Protein AF-A0A223EJ32-F1 (afdb_monomer_lite)

Structure (mmCIF, N/CA/C/O backbone):
data_AF-A0A223EJ32-F1
#
_entry.id   AF-A0A223EJ32-F1
#
loop_
_atom_site.group_PDB
_atom_site.id
_atom_site.type_symbol
_atom_site.label_atom_id
_atom_site.label_alt_id
_atom_site.label_comp_id
_atom_site.label_asym_id
_atom_site.label_entity_id
_atom_site.label_seq_id
_atom_site.pdbx_PDB_ins_code
_atom_site.Cartn_x
_atom_site.Cartn_y
_atom_site.Cartn_z
_atom_site.occupancy
_atom_site.B_iso_or_equiv
_atom_site.auth_seq_id
_atom_site.auth_comp_id
_atom_site.auth_asym_id
_atom_site.auth_atom_id
_atom_site.pdbx_PDB_model_num
ATOM 1 N N . MET A 1 1 ? -8.498 -15.136 17.832 1.00 46.19 1 MET A N 1
ATOM 2 C CA . MET A 1 1 ? -7.355 -15.152 16.893 1.00 46.19 1 MET A CA 1
ATOM 3 C C . MET A 1 1 ? -6.326 -14.162 17.398 1.00 46.19 1 MET A C 1
ATOM 5 O O . MET A 1 1 ? -6.661 -12.997 17.566 1.00 46.19 1 MET A O 1
ATOM 9 N N . GLN A 1 2 ? -5.124 -14.620 17.734 1.00 51.31 2 GLN A N 1
ATOM 10 C CA . GLN A 1 2 ? -4.080 -13.750 18.266 1.00 51.31 2 GLN A CA 1
ATOM 11 C C . GLN A 1 2 ? -3.534 -12.889 17.121 1.00 51.31 2 GLN A C 1
ATOM 13 O O . GLN A 1 2 ? -2.989 -13.417 16.153 1.00 51.31 2 GLN A O 1
ATOM 18 N N . SER A 1 3 ? -3.754 -11.576 17.196 1.00 67.56 3 SER A N 1
ATOM 19 C CA . SER A 1 3 ? -3.192 -10.621 16.239 1.00 67.56 3 SER A CA 1
ATOM 20 C C . SER A 1 3 ? -1.670 -10.630 16.392 1.00 67.56 3 SER A C 1
ATOM 22 O O . SER A 1 3 ? -1.143 -10.181 17.406 1.00 67.56 3 SER A O 1
ATOM 24 N N . SER A 1 4 ? -0.977 -11.211 15.415 1.00 85.50 4 SER A N 1
ATOM 25 C CA . SER A 1 4 ? 0.483 -11.243 15.330 1.00 85.50 4 SER A CA 1
ATOM 26 C C . SER A 1 4 ? 0.922 -10.483 14.087 1.00 85.50 4 SER A C 1
ATOM 28 O O . SER A 1 4 ? 0.224 -10.511 13.070 1.00 85.50 4 SER A O 1
ATOM 30 N N . PHE A 1 5 ? 2.093 -9.844 14.152 1.00 84.50 5 PHE A N 1
ATOM 31 C CA . PHE A 1 5 ? 2.698 -9.142 13.019 1.00 84.50 5 PHE A CA 1
ATOM 32 C C . PHE A 1 5 ? 2.702 -10.003 11.750 1.00 84.50 5 PHE A C 1
ATOM 34 O O . PHE A 1 5 ? 2.315 -9.526 10.689 1.00 84.50 5 PHE A O 1
ATOM 41 N N . LEU A 1 6 ? 3.044 -11.292 11.872 1.00 85.81 6 LEU A N 1
ATOM 42 C CA . LEU A 1 6 ? 3.091 -12.213 10.735 1.00 85.81 6 LEU A CA 1
ATOM 43 C C . LEU A 1 6 ? 1.711 -12.427 10.097 1.00 85.81 6 LEU A C 1
ATOM 45 O O . LEU A 1 6 ? 1.597 -12.450 8.877 1.00 85.81 6 LEU A O 1
ATOM 49 N N . SER A 1 7 ? 0.657 -12.536 10.912 1.00 87.12 7 SER A N 1
ATOM 50 C CA . SER A 1 7 ? -0.718 -12.668 10.415 1.00 87.12 7 SER A CA 1
ATOM 51 C C . SER A 1 7 ? -1.137 -11.414 9.643 1.00 87.12 7 SER A C 1
ATOM 53 O O . SER A 1 7 ? -1.600 -11.512 8.510 1.00 87.12 7 SER A O 1
ATOM 55 N N . GLY A 1 8 ? -0.873 -10.225 10.198 1.00 85.50 8 GLY A N 1
ATOM 56 C CA . GLY A 1 8 ? -1.116 -8.958 9.505 1.00 85.50 8 GLY A CA 1
ATOM 57 C C . GLY A 1 8 ? -0.314 -8.826 8.207 1.00 85.50 8 GLY A C 1
ATOM 58 O O . GLY A 1 8 ? -0.867 -8.435 7.184 1.00 85.50 8 GLY A O 1
ATOM 59 N N . PHE A 1 9 ? 0.963 -9.208 8.220 1.00 84.44 9 PHE A N 1
ATOM 60 C CA . PHE A 1 9 ? 1.842 -9.173 7.051 1.00 84.44 9 PHE A CA 1
ATOM 61 C C . PHE A 1 9 ? 1.343 -10.085 5.922 1.00 84.44 9 PHE A C 1
ATOM 63 O O . PHE A 1 9 ? 1.199 -9.636 4.786 1.00 84.44 9 PHE A O 1
ATOM 70 N N . VAL A 1 10 ? 0.997 -11.338 6.236 1.00 87.25 10 VAL A N 1
ATOM 71 C CA . VAL A 1 10 ? 0.449 -12.287 5.255 1.00 87.25 10 VAL A CA 1
ATOM 72 C C . VAL A 1 10 ? -0.877 -11.778 4.688 1.00 87.25 10 VAL A C 1
ATOM 74 O O . VAL A 1 10 ? -1.059 -11.806 3.473 1.00 87.25 10 VAL A O 1
ATOM 77 N N . LEU A 1 11 ? -1.768 -11.243 5.531 1.00 87.31 11 LEU A N 1
ATOM 78 C CA . LEU A 1 11 ? -3.050 -10.677 5.095 1.00 87.31 11 LEU A CA 1
ATOM 79 C C . LEU A 1 11 ? -2.885 -9.499 4.118 1.00 87.31 11 LEU A C 1
ATOM 81 O O . LEU A 1 11 ? -3.705 -9.345 3.214 1.00 87.31 11 LEU A O 1
ATOM 85 N N . GLN A 1 12 ? -1.833 -8.686 4.263 1.00 85.5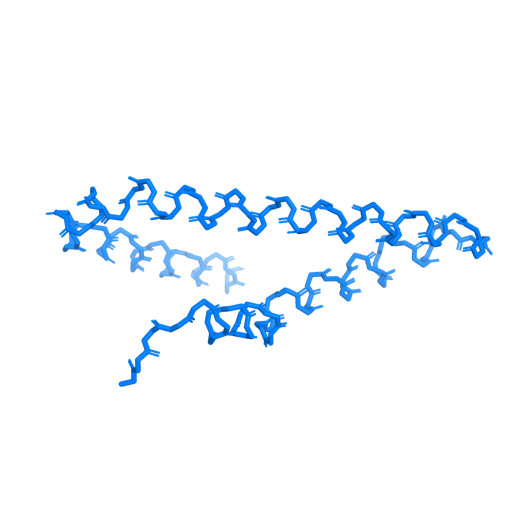6 12 GLN A N 1
ATOM 86 C CA . GLN A 1 12 ? -1.539 -7.596 3.323 1.00 85.56 12 GLN A CA 1
ATOM 87 C C . GLN A 1 12 ? -0.992 -8.104 1.982 1.00 85.56 12 GLN A C 1
ATOM 89 O O . GLN A 1 12 ? -1.339 -7.552 0.937 1.00 85.56 12 GLN A O 1
ATOM 94 N N . ILE A 1 13 ? -0.176 -9.166 1.993 1.00 80.94 13 ILE A N 1
ATOM 95 C CA . ILE A 1 13 ? 0.376 -9.775 0.770 1.00 80.94 13 ILE A CA 1
ATOM 96 C C . ILE A 1 13 ? -0.720 -10.435 -0.064 1.00 80.94 13 ILE A C 1
ATOM 98 O O . ILE A 1 13 ? -0.773 -10.235 -1.275 1.00 80.94 13 ILE A O 1
ATOM 102 N N . ILE A 1 14 ? -1.611 -11.200 0.571 1.00 86.31 14 ILE A N 1
ATOM 103 C CA . ILE A 1 14 ? -2.688 -11.913 -0.133 1.00 86.31 14 ILE A CA 1
ATOM 104 C C . ILE A 1 14 ? -3.860 -10.998 -0.517 1.00 86.31 14 ILE A C 1
ATOM 106 O O . ILE A 1 14 ? -4.832 -11.458 -1.115 1.00 86.31 14 ILE A O 1
ATOM 110 N N . ASN A 1 15 ? -3.808 -9.712 -0.157 1.00 89.94 15 ASN A N 1
ATOM 111 C CA . ASN A 1 15 ? -4.867 -8.770 -0.473 1.00 89.94 15 ASN A CA 1
ATOM 112 C C . ASN A 1 15 ? -4.989 -8.605 -1.996 1.00 89.94 15 ASN A C 1
ATOM 114 O O . ASN A 1 15 ? -4.078 -8.106 -2.660 1.00 89.94 15 ASN A O 1
ATOM 118 N N . VAL A 1 16 ? -6.153 -8.975 -2.538 1.00 90.31 16 VAL A N 1
ATOM 119 C CA . VAL A 1 16 ? -6.472 -8.875 -3.971 1.00 90.31 16 VAL A CA 1
ATOM 120 C C . VAL A 1 16 ? -6.197 -7.481 -4.535 1.00 90.31 16 VAL A C 1
ATOM 122 O O . VAL A 1 16 ? -5.719 -7.371 -5.661 1.00 90.31 16 VAL A O 1
ATOM 125 N N . LYS A 1 17 ? -6.422 -6.412 -3.762 1.00 87.06 17 LYS A N 1
ATOM 126 C CA . LYS A 1 17 ? -6.153 -5.036 -4.202 1.00 87.06 17 LYS A CA 1
ATOM 127 C C . LYS A 1 17 ? -4.680 -4.830 -4.559 1.00 87.06 17 LYS A C 1
ATOM 129 O O . LYS A 1 17 ? -4.388 -4.215 -5.581 1.00 87.06 17 LYS A O 1
ATOM 134 N N . SER A 1 18 ? -3.767 -5.352 -3.742 1.00 87.75 18 SER A N 1
ATOM 135 C CA . SER A 1 18 ? -2.324 -5.259 -3.982 1.00 87.75 18 SER A CA 1
ATOM 136 C C . SER A 1 18 ? -1.937 -6.026 -5.245 1.00 87.75 18 SER A C 1
ATOM 138 O O . SER A 1 18 ? -1.227 -5.495 -6.094 1.00 87.75 18 SER A O 1
ATOM 140 N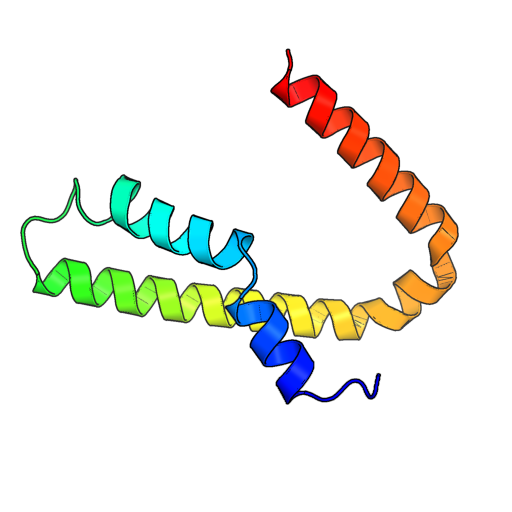 N . ILE A 1 19 ? -2.459 -7.246 -5.410 1.00 90.75 19 ILE A N 1
ATOM 141 C CA . ILE A 1 19 ? -2.196 -8.089 -6.585 1.00 90.75 19 ILE A CA 1
ATOM 142 C C . ILE A 1 19 ? -2.677 -7.396 -7.866 1.00 90.75 19 ILE A C 1
ATOM 144 O O . ILE A 1 19 ? -1.913 -7.269 -8.822 1.00 90.75 19 ILE A O 1
ATOM 148 N N . LEU A 1 20 ? -3.917 -6.896 -7.869 1.00 93.50 20 LEU A N 1
ATOM 149 C CA . LEU A 1 20 ? -4.495 -6.185 -9.010 1.00 93.50 20 LEU A CA 1
ATOM 150 C C . LEU A 1 20 ? -3.718 -4.913 -9.349 1.00 93.50 20 LEU A C 1
ATOM 152 O O . LEU A 1 20 ? -3.522 -4.627 -10.527 1.00 93.50 20 LEU A O 1
ATOM 156 N N . PHE A 1 21 ? -3.243 -4.173 -8.344 1.00 92.19 21 PHE A N 1
ATOM 157 C CA . PHE A 1 21 ? -2.405 -2.996 -8.561 1.00 92.19 21 PHE A CA 1
ATOM 158 C C . PHE A 1 21 ? -1.123 -3.351 -9.322 1.00 92.19 21 PHE A C 1
ATOM 160 O O . PHE A 1 21 ? -0.879 -2.783 -10.386 1.00 92.19 21 PHE A O 1
ATOM 167 N N . TYR A 1 22 ? -0.336 -4.318 -8.835 1.00 92.12 22 TYR A N 1
ATOM 168 C CA . TYR A 1 22 ? 0.914 -4.705 -9.502 1.00 92.12 22 TYR A CA 1
ATOM 169 C C . TYR A 1 22 ? 0.674 -5.284 -10.896 1.00 92.12 22 TYR A C 1
ATOM 171 O O . TYR A 1 22 ? 1.415 -4.956 -11.821 1.00 92.12 22 TYR A O 1
ATOM 179 N N . LEU A 1 23 ? -0.375 -6.097 -11.060 1.00 93.81 23 LEU A N 1
ATOM 180 C CA . LEU A 1 23 ? -0.752 -6.640 -12.362 1.00 93.81 23 LEU A CA 1
ATOM 181 C C . LEU A 1 23 ? -1.080 -5.515 -13.346 1.00 93.81 23 LEU A C 1
ATOM 183 O O . LEU A 1 23 ? -0.544 -5.505 -14.447 1.00 93.81 23 LEU A O 1
ATOM 187 N N . THR A 1 24 ? -1.897 -4.548 -12.926 1.00 94.88 24 THR A N 1
ATOM 188 C CA . THR A 1 24 ? -2.306 -3.414 -13.766 1.00 94.88 24 THR A CA 1
ATOM 189 C C . THR A 1 24 ? -1.116 -2.535 -14.128 1.00 94.88 24 THR A C 1
ATOM 191 O O . THR A 1 24 ? -0.956 -2.180 -15.292 1.00 94.88 24 THR A O 1
ATOM 194 N N . VAL A 1 25 ? -0.247 -2.205 -13.166 1.00 94.44 25 VAL A N 1
ATOM 195 C CA . VAL A 1 25 ? 0.973 -1.427 -13.439 1.00 94.44 25 VAL A CA 1
ATOM 196 C C . VAL A 1 25 ? 1.845 -2.150 -14.464 1.00 94.44 25 VAL A C 1
ATOM 198 O O . VAL A 1 25 ? 2.264 -1.551 -15.454 1.00 94.44 25 VAL A O 1
ATOM 201 N N . LEU A 1 26 ? 2.064 -3.452 -14.281 1.00 93.25 26 LEU A N 1
ATOM 202 C CA . LEU A 1 26 ? 2.863 -4.242 -15.206 1.00 93.25 26 LEU A CA 1
ATOM 203 C C . LEU A 1 26 ? 2.233 -4.308 -16.606 1.00 93.25 26 LEU A C 1
ATOM 205 O O . LEU A 1 26 ? 2.906 -3.996 -17.588 1.00 93.25 26 LEU A O 1
ATOM 209 N N . SER A 1 27 ? 0.961 -4.696 -16.706 1.00 93.06 27 SER A N 1
ATOM 210 C CA . SER A 1 27 ? 0.303 -4.980 -17.984 1.00 93.06 27 SER A CA 1
ATOM 211 C C . SER A 1 27 ? -0.106 -3.732 -18.757 1.00 93.06 27 SER A C 1
ATOM 213 O O . SER A 1 27 ? -0.053 -3.746 -19.981 1.00 93.06 27 SER A O 1
ATOM 215 N N . ALA A 1 28 ? -0.531 -2.669 -18.072 1.00 93.44 28 ALA A N 1
ATOM 216 C CA . ALA A 1 28 ? -1.056 -1.467 -18.715 1.00 93.44 28 ALA A CA 1
ATOM 217 C C . ALA A 1 28 ? -0.010 -0.355 -18.867 1.00 93.44 28 ALA A C 1
ATOM 219 O O . ALA A 1 28 ? -0.155 0.470 -19.763 1.00 93.44 28 ALA A O 1
ATOM 220 N N . PHE A 1 29 ? 1.035 -0.322 -18.029 1.00 90.38 29 PHE A N 1
ATOM 221 C CA . PHE A 1 29 ? 1.979 0.803 -17.999 1.00 90.38 29 PHE A CA 1
ATOM 222 C C . PHE A 1 29 ? 3.443 0.418 -18.237 1.00 90.38 29 PHE A C 1
ATOM 224 O O . PHE A 1 29 ? 4.187 1.231 -18.778 1.00 90.38 29 PHE A O 1
ATOM 231 N N . ILE A 1 30 ? 3.886 -0.786 -17.859 1.00 91.88 30 ILE A N 1
ATOM 232 C CA . ILE A 1 30 ? 5.294 -1.182 -18.035 1.00 91.88 30 ILE A CA 1
ATOM 233 C C . ILE A 1 30 ? 5.500 -1.916 -19.363 1.00 91.88 30 ILE A C 1
ATOM 235 O O . ILE A 1 30 ? 6.264 -1.435 -20.196 1.00 91.88 30 ILE A O 1
ATOM 239 N N . LEU A 1 31 ? 4.834 -3.056 -19.573 1.00 91.00 31 LEU A N 1
ATOM 240 C CA . LEU A 1 31 ? 5.049 -3.919 -20.743 1.00 91.00 31 LEU A CA 1
ATOM 241 C C . LEU A 1 31 ? 4.776 -3.240 -22.100 1.00 91.00 31 LEU A C 1
ATOM 243 O O . LEU A 1 31 ? 5.638 -3.346 -22.966 1.00 91.00 31 LEU A O 1
ATOM 247 N N . PRO A 1 32 ? 3.653 -2.524 -22.320 1.00 89.56 32 PRO A N 1
ATOM 248 C CA . PRO A 1 32 ? 3.343 -1.969 -23.643 1.00 89.56 32 PRO A CA 1
ATOM 249 C C . PRO A 1 32 ? 4.232 -0.788 -24.057 1.00 89.56 32 PRO A C 1
ATOM 251 O O . PRO A 1 32 ? 4.216 -0.396 -25.219 1.00 89.56 32 PRO A O 1
ATOM 254 N N . PHE A 1 33 ? 4.999 -0.211 -23.129 1.00 87.31 33 PHE A N 1
ATOM 255 C CA . PHE A 1 33 ? 5.823 0.976 -23.378 1.00 87.31 33 PHE A CA 1
ATOM 256 C C . PHE A 1 33 ? 7.328 0.714 -23.224 1.00 87.31 33 PHE A C 1
ATOM 258 O O . PHE A 1 33 ? 8.120 1.651 -23.317 1.00 87.31 33 PHE A O 1
ATOM 265 N N . ASN A 1 34 ? 7.746 -0.535 -22.979 1.00 84.81 34 ASN A N 1
ATOM 266 C CA . ASN A 1 34 ? 9.150 -0.890 -22.771 1.00 84.81 34 ASN A CA 1
ATOM 267 C C . ASN A 1 34 ? 9.537 -2.178 -23.505 1.00 84.81 34 ASN A C 1
ATOM 269 O O . ASN A 1 34 ? 9.220 -3.277 -23.066 1.00 84.81 34 ASN A O 1
ATOM 273 N N . GLU A 1 35 ? 10.341 -2.035 -24.557 1.00 76.56 35 GLU A N 1
ATOM 274 C CA . GLU A 1 35 ? 10.857 -3.153 -25.366 1.00 76.56 35 GLU A CA 1
ATOM 275 C C . GLU A 1 35 ? 12.065 -3.867 -24.723 1.00 76.56 35 GLU A C 1
ATOM 277 O O . GLU A 1 35 ? 12.411 -4.995 -25.069 1.00 76.56 35 GLU A O 1
ATOM 282 N N . SER A 1 36 ? 12.750 -3.220 -23.772 1.00 90.50 36 SER A N 1
ATOM 283 C CA . SER A 1 36 ? 13.975 -3.750 -23.162 1.00 90.50 36 SER A CA 1
ATOM 284 C C . SER A 1 36 ? 13.734 -4.279 -21.753 1.00 90.50 36 SER A C 1
ATOM 286 O O . SER A 1 36 ? 13.340 -3.545 -20.841 1.00 90.50 36 SER A O 1
ATOM 288 N N . LEU A 1 37 ? 14.096 -5.550 -21.550 1.00 88.94 37 LEU A N 1
ATOM 289 C CA . LEU A 1 37 ? 14.004 -6.254 -20.267 1.00 88.94 37 LEU A CA 1
ATOM 290 C C . LEU A 1 37 ? 14.713 -5.522 -19.118 1.00 88.94 37 LEU A C 1
ATOM 292 O O . LEU A 1 37 ? 14.274 -5.607 -17.972 1.00 88.94 37 LEU A O 1
ATOM 296 N N . LYS A 1 38 ? 15.787 -4.774 -19.407 1.00 91.75 38 LYS A N 1
ATOM 297 C CA . LYS A 1 38 ? 16.508 -3.999 -18.385 1.00 91.75 38 LYS A CA 1
ATOM 298 C C . LYS A 1 38 ? 15.632 -2.895 -17.795 1.00 91.75 38 LYS A C 1
ATOM 300 O O . LYS A 1 38 ? 15.583 -2.747 -16.578 1.00 91.75 38 LYS A O 1
ATOM 305 N N . PHE A 1 39 ? 14.926 -2.146 -18.641 1.00 90.69 39 PHE A N 1
ATOM 306 C CA . PHE A 1 39 ? 14.046 -1.071 -18.181 1.00 90.69 39 PHE A CA 1
ATOM 307 C C . PHE A 1 39 ? 12.813 -1.630 -17.474 1.00 90.69 39 PHE A C 1
ATOM 309 O O . PHE A 1 39 ? 12.455 -1.134 -16.409 1.00 90.69 39 PHE A O 1
ATOM 316 N N . VAL A 1 40 ? 12.244 -2.730 -17.977 1.00 92.38 40 VAL A N 1
ATOM 317 C CA . VAL A 1 40 ? 11.152 -3.449 -17.298 1.00 92.38 40 VAL A CA 1
ATOM 318 C C . VAL A 1 40 ? 11.554 -3.852 -15.873 1.00 92.38 40 VAL A C 1
ATOM 320 O O . VAL A 1 40 ? 10.807 -3.588 -14.933 1.00 92.38 40 VAL A O 1
ATOM 323 N N . ALA A 1 41 ? 12.749 -4.422 -15.683 1.00 92.56 41 ALA A N 1
ATOM 324 C CA . ALA A 1 41 ? 13.242 -4.811 -14.360 1.00 92.56 41 ALA A CA 1
ATOM 325 C C . ALA A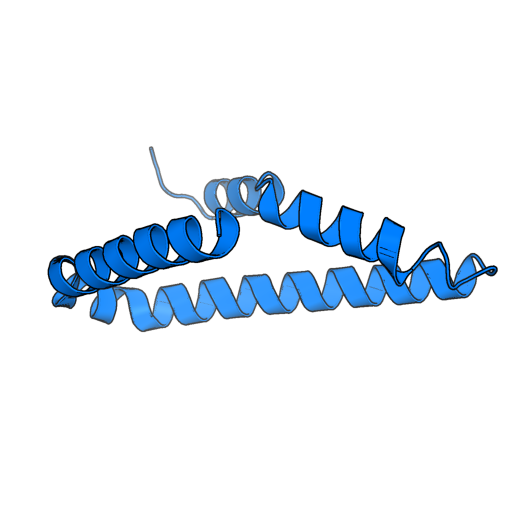 1 41 ? 13.414 -3.611 -13.409 1.00 92.56 41 ALA A C 1
ATOM 327 O O . ALA A 1 41 ? 13.054 -3.701 -12.235 1.00 92.56 41 ALA A O 1
ATOM 328 N N . ILE A 1 42 ? 13.916 -2.477 -13.911 1.00 94.50 42 ILE A N 1
ATOM 329 C CA . ILE A 1 42 ? 14.071 -1.243 -13.123 1.00 94.50 42 ILE A CA 1
ATOM 330 C C . ILE A 1 42 ? 12.706 -0.697 -12.693 1.00 94.50 42 ILE A C 1
ATOM 332 O O . ILE A 1 42 ? 12.507 -0.406 -11.513 1.00 94.50 42 ILE A O 1
ATOM 336 N N . TYR A 1 43 ? 11.748 -0.590 -13.618 1.00 92.69 43 TYR A N 1
ATOM 337 C CA . TYR A 1 43 ? 10.407 -0.099 -13.299 1.00 92.69 43 TYR A CA 1
ATOM 338 C C . TYR A 1 43 ? 9.668 -1.023 -12.331 1.00 92.69 43 TYR A C 1
ATOM 340 O O . TYR A 1 43 ? 8.992 -0.542 -11.421 1.00 92.69 43 TYR A O 1
ATOM 348 N N . LEU A 1 44 ? 9.842 -2.339 -12.462 1.00 92.75 44 LEU A N 1
ATOM 349 C CA . LEU A 1 44 ? 9.313 -3.307 -11.505 1.00 92.75 44 LEU A CA 1
ATOM 350 C C . LEU A 1 44 ? 9.908 -3.117 -10.108 1.00 92.75 44 LEU A C 1
ATOM 352 O O . LEU A 1 44 ? 9.156 -3.034 -9.138 1.00 92.75 44 LEU A O 1
ATOM 356 N N . ALA A 1 45 ? 11.232 -2.990 -9.996 1.00 94.12 45 ALA A N 1
ATOM 357 C CA . ALA A 1 45 ? 11.896 -2.761 -8.715 1.00 94.12 45 ALA A CA 1
ATOM 358 C C . ALA A 1 45 ? 11.411 -1.463 -8.044 1.00 94.12 45 ALA A C 1
ATOM 360 O O . ALA A 1 45 ? 11.083 -1.465 -6.857 1.00 94.12 45 ALA A O 1
ATOM 361 N N . LEU A 1 46 ? 11.286 -0.376 -8.815 1.00 95.38 46 LEU A N 1
ATOM 362 C CA . LEU A 1 46 ? 10.728 0.894 -8.342 1.00 95.38 46 LEU A CA 1
ATOM 363 C C . LEU A 1 46 ? 9.272 0.754 -7.886 1.00 95.38 46 LEU A C 1
ATOM 365 O O . LEU A 1 46 ? 8.911 1.254 -6.823 1.00 95.38 46 LEU A O 1
ATOM 369 N N . THR A 1 47 ? 8.442 0.050 -8.656 1.00 93.62 47 THR A N 1
ATOM 370 C CA . THR A 1 47 ? 7.025 -0.164 -8.322 1.00 93.62 47 THR A CA 1
ATOM 371 C C . THR A 1 47 ? 6.877 -0.939 -7.016 1.00 93.62 47 THR A C 1
ATOM 373 O O . THR A 1 47 ? 6.073 -0.561 -6.166 1.00 93.62 47 THR A O 1
ATOM 376 N N . ILE A 1 48 ? 7.675 -1.994 -6.821 1.00 92.44 48 ILE A N 1
ATOM 377 C CA . ILE A 1 48 ? 7.699 -2.766 -5.572 1.00 92.44 48 ILE A CA 1
ATOM 378 C C . ILE A 1 48 ? 8.116 -1.864 -4.412 1.00 92.44 48 ILE A C 1
ATOM 380 O O . ILE A 1 48 ? 7.429 -1.822 -3.394 1.00 92.44 48 ILE A O 1
ATOM 384 N N . PHE A 1 49 ? 9.197 -1.100 -4.567 1.00 94.12 49 PHE A N 1
ATOM 385 C CA . PHE A 1 49 ? 9.676 -0.198 -3.524 1.00 94.12 49 PHE A CA 1
ATOM 386 C C . PHE A 1 49 ? 8.612 0.829 -3.105 1.00 94.12 49 PHE A C 1
ATOM 388 O O . PHE A 1 49 ? 8.322 0.973 -1.916 1.00 94.12 49 PHE A O 1
ATOM 395 N N . LEU A 1 50 ? 7.966 1.485 -4.073 1.00 94.50 50 LEU A N 1
ATOM 396 C CA . LEU A 1 50 ? 6.892 2.444 -3.812 1.00 94.50 50 LEU A CA 1
ATOM 397 C C . LEU A 1 50 ? 5.671 1.786 -3.163 1.00 94.50 50 LEU A C 1
ATOM 399 O O . LEU A 1 50 ? 5.094 2.352 -2.235 1.00 94.50 50 LEU A O 1
ATOM 403 N N . GLY A 1 51 ? 5.294 0.584 -3.602 1.00 91.19 51 GLY A N 1
ATOM 404 C CA . GLY A 1 51 ? 4.199 -0.169 -2.997 1.00 91.19 51 GLY A CA 1
ATOM 405 C C . GLY A 1 51 ? 4.475 -0.521 -1.534 1.00 91.19 51 GLY A C 1
ATOM 406 O O . GLY A 1 51 ? 3.604 -0.347 -0.683 1.00 91.19 51 GLY A O 1
ATOM 407 N N . TRP A 1 52 ? 5.704 -0.925 -1.204 1.00 89.06 52 TRP A N 1
ATOM 408 C CA . TRP A 1 52 ? 6.125 -1.150 0.181 1.00 89.06 52 TRP A CA 1
ATOM 409 C C . TRP A 1 52 ? 6.104 0.136 1.012 1.00 89.06 52 TRP A C 1
ATOM 411 O O . TRP A 1 52 ? 5.567 0.126 2.119 1.00 89.06 52 TRP A O 1
ATOM 421 N N . MET A 1 53 ? 6.616 1.256 0.487 1.00 93.69 53 MET A N 1
ATOM 422 C CA . MET A 1 53 ? 6.528 2.552 1.173 1.00 93.69 53 MET A CA 1
ATOM 423 C C . MET A 1 53 ? 5.075 2.952 1.438 1.00 93.69 53 MET A C 1
ATOM 425 O O . MET A 1 53 ? 4.753 3.379 2.544 1.00 93.69 53 MET A O 1
ATOM 429 N N . ALA A 1 54 ? 4.185 2.769 0.462 1.00 91.25 54 ALA A N 1
ATOM 430 C CA . ALA A 1 54 ? 2.765 3.056 0.619 1.00 91.25 54 ALA A CA 1
ATOM 431 C C . ALA A 1 54 ? 2.119 2.179 1.704 1.00 91.25 54 ALA A C 1
ATOM 433 O O . ALA A 1 54 ? 1.362 2.694 2.524 1.00 91.25 54 ALA A O 1
ATOM 434 N N . LEU A 1 55 ? 2.448 0.882 1.763 1.00 88.62 55 LEU A N 1
ATOM 435 C CA . LEU A 1 55 ? 1.965 -0.028 2.811 1.00 88.62 55 LEU A CA 1
ATOM 436 C C . LEU A 1 55 ? 2.480 0.363 4.202 1.00 88.62 55 LEU A C 1
ATOM 438 O O . LEU A 1 55 ? 1.712 0.352 5.165 1.00 88.62 55 LEU A O 1
ATOM 442 N N . LEU A 1 56 ? 3.757 0.737 4.316 1.00 89.31 56 LEU A N 1
ATOM 443 C CA . LEU A 1 56 ? 4.350 1.191 5.576 1.00 89.31 56 LEU A CA 1
ATOM 444 C C . LEU A 1 56 ? 3.729 2.506 6.047 1.00 89.31 56 LEU A C 1
ATOM 446 O O . LEU A 1 56 ? 3.366 2.617 7.216 1.00 89.31 56 LEU A O 1
ATOM 450 N N . LEU A 1 57 ? 3.547 3.474 5.145 1.00 92.69 57 LEU A N 1
ATOM 451 C CA . LEU A 1 57 ? 2.858 4.728 5.448 1.00 92.69 57 LEU A CA 1
ATOM 452 C C . LEU A 1 57 ? 1.416 4.461 5.873 1.00 92.69 57 LEU A C 1
ATOM 454 O O . LEU A 1 57 ? 0.989 4.961 6.909 1.00 92.69 57 LEU A O 1
ATOM 458 N N . TRP A 1 58 ? 0.684 3.629 5.131 1.00 90.00 58 TRP A N 1
ATOM 459 C CA . TRP A 1 58 ? -0.685 3.251 5.471 1.00 90.00 58 TRP A CA 1
ATOM 460 C C . TRP A 1 58 ? -0.775 2.614 6.860 1.00 90.00 58 TRP A C 1
ATOM 462 O O . TRP A 1 58 ? -1.593 3.027 7.679 1.00 90.00 58 TRP A O 1
ATOM 472 N N . SER A 1 59 ? 0.089 1.641 7.159 1.00 87.75 59 SER A N 1
ATOM 473 C CA . SER A 1 59 ? 0.128 0.991 8.472 1.00 87.75 59 SER A CA 1
ATOM 474 C C . SER A 1 59 ? 0.550 1.958 9.582 1.00 87.75 59 SER A C 1
ATOM 476 O O . SER A 1 59 ? 0.004 1.900 10.683 1.00 87.75 59 SER A O 1
ATOM 478 N N . GLY A 1 60 ? 1.508 2.845 9.308 1.00 89.56 60 GLY A N 1
ATOM 479 C CA . GLY A 1 60 ? 1.990 3.856 10.245 1.00 89.56 60 GLY A CA 1
ATOM 480 C C . GLY A 1 60 ? 0.898 4.860 10.600 1.00 89.56 60 GLY A C 1
ATOM 481 O O . GLY A 1 60 ? 0.561 5.014 11.772 1.00 89.56 60 GLY A O 1
ATOM 482 N N . PHE A 1 61 ? 0.271 5.475 9.596 1.00 92.00 61 PHE A N 1
ATOM 483 C CA . PHE A 1 61 ? -0.862 6.378 9.794 1.00 92.00 61 PHE A CA 1
ATOM 484 C C . PHE A 1 61 ? -2.063 5.667 10.418 1.00 92.00 61 PHE A C 1
ATOM 486 O O . PHE A 1 61 ? -2.690 6.218 11.317 1.00 92.00 61 PHE A O 1
ATOM 493 N N . GLY A 1 62 ? -2.358 4.431 10.015 1.00 88.56 62 GLY A N 1
ATOM 494 C CA . GLY A 1 62 ? -3.416 3.627 10.625 1.00 88.56 62 GLY A CA 1
ATOM 495 C C . GLY A 1 62 ? -3.191 3.403 12.122 1.00 88.56 62 GLY A C 1
ATOM 496 O O . GLY A 1 62 ? -4.138 3.485 12.898 1.00 88.56 62 GLY A O 1
ATOM 497 N N . SER A 1 63 ? -1.940 3.190 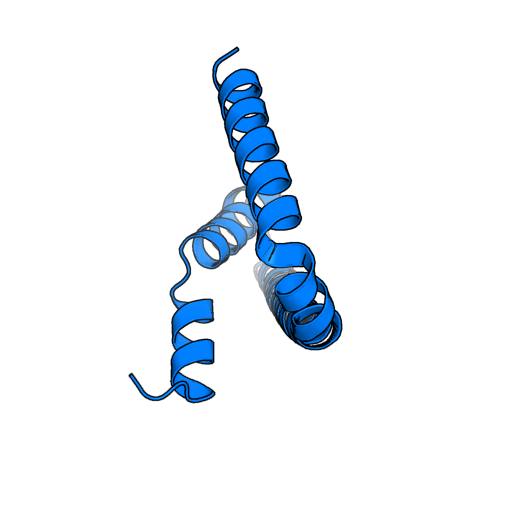12.539 1.00 88.81 63 SER A N 1
ATOM 498 C CA . SER A 1 63 ? -1.568 3.099 13.955 1.00 88.81 63 SER A CA 1
ATOM 499 C C . SER A 1 63 ? -1.705 4.445 14.672 1.00 88.81 63 SER A C 1
ATOM 501 O O . SER A 1 63 ? -2.333 4.513 15.727 1.00 88.81 63 SER A O 1
ATOM 503 N N . LEU A 1 64 ? -1.191 5.528 14.075 1.00 93.19 64 LEU A N 1
ATOM 504 C CA . LEU A 1 64 ? -1.260 6.882 14.639 1.00 93.19 64 LEU A CA 1
ATOM 505 C C . LEU A 1 64 ? -2.703 7.363 14.842 1.00 93.19 64 LEU A C 1
ATOM 507 O O . LEU A 1 64 ? -3.022 7.958 15.868 1.00 93.19 64 LEU A O 1
ATOM 511 N N . PHE A 1 65 ? -3.592 7.088 13.889 1.00 90.75 65 PHE A N 1
ATOM 512 C CA . PHE A 1 65 ? -4.996 7.497 13.953 1.00 90.75 65 PHE A CA 1
ATOM 513 C C . PHE A 1 65 ? -5.908 6.472 14.630 1.00 90.75 65 PHE A C 1
ATOM 515 O O . PHE A 1 65 ? -7.101 6.738 14.782 1.00 90.75 65 PHE A O 1
ATOM 522 N N . LYS A 1 66 ? -5.380 5.322 15.069 1.00 90.38 66 LYS A N 1
ATOM 523 C CA . LYS A 1 66 ? -6.171 4.231 15.655 1.00 90.38 66 LYS A CA 1
ATOM 524 C C . LYS A 1 66 ? -7.062 4.720 16.796 1.00 90.38 66 LYS A C 1
ATOM 526 O O . LYS A 1 66 ? -8.262 4.456 16.794 1.00 90.38 66 LYS A O 1
ATOM 531 N N . ASP A 1 67 ? -6.491 5.464 17.739 1.00 89.94 67 ASP A N 1
ATOM 532 C CA . ASP A 1 67 ? -7.214 5.918 18.931 1.00 89.94 67 ASP A CA 1
ATOM 533 C C . ASP A 1 67 ? -8.223 7.026 18.592 1.00 89.94 67 ASP A C 1
ATOM 535 O O . ASP A 1 67 ? -9.325 7.071 19.143 1.00 89.94 67 ASP A O 1
ATOM 539 N N . PHE A 1 68 ? -7.890 7.881 17.619 1.00 89.94 68 PHE A N 1
ATOM 540 C CA . PHE A 1 68 ? -8.806 8.898 17.105 1.00 89.94 68 PHE A CA 1
ATOM 541 C C . PHE A 1 68 ? -10.034 8.270 16.432 1.00 89.94 68 PHE A C 1
ATOM 543 O O . PHE A 1 68 ? -11.167 8.684 16.707 1.00 89.94 68 PHE A O 1
ATOM 550 N N . PHE A 1 69 ? -9.823 7.252 15.591 1.00 87.94 69 PHE A N 1
ATOM 551 C CA . PHE A 1 69 ? -10.901 6.516 14.937 1.00 87.94 69 PHE A CA 1
ATOM 552 C C . PHE A 1 69 ? -11.718 5.702 15.933 1.00 87.94 69 PHE A C 1
ATOM 554 O O . PHE A 1 69 ? -12.940 5.727 15.851 1.00 87.94 69 PHE A O 1
ATOM 561 N N . ALA A 1 70 ? -11.083 5.064 16.918 1.00 90.38 70 ALA A N 1
ATOM 562 C CA . ALA A 1 70 ? -11.792 4.342 17.972 1.00 90.38 70 ALA A CA 1
ATOM 563 C C . ALA A 1 70 ? -12.709 5.271 18.788 1.00 90.38 70 ALA A C 1
ATOM 565 O O . ALA A 1 70 ? -13.837 4.903 19.113 1.00 90.38 70 ALA A O 1
ATOM 566 N N . LYS A 1 71 ? -12.270 6.506 19.065 1.00 93.38 71 LYS A N 1
ATOM 567 C CA . LYS A 1 71 ? -13.073 7.505 19.784 1.00 93.38 71 LYS A CA 1
ATOM 568 C C . LYS A 1 71 ? -14.299 7.988 18.993 1.00 93.38 71 LYS A C 1
ATOM 570 O O . LYS A 1 71 ? -15.334 8.255 19.596 1.00 93.38 71 LYS A O 1
ATOM 575 N N . HIS A 1 72 ? -14.208 8.086 17.664 1.00 92.56 72 HIS A N 1
ATOM 576 C CA . HIS A 1 72 ? -15.282 8.590 16.787 1.00 92.56 72 HIS A CA 1
ATOM 577 C C . HIS A 1 72 ? -15.854 7.517 15.849 1.00 92.56 72 HIS A C 1
ATOM 579 O O . HIS A 1 72 ? -16.374 7.816 14.772 1.00 92.56 72 HIS A O 1
ATOM 585 N N . ASP A 1 73 ? -15.783 6.262 16.274 1.00 91.81 73 ASP A N 1
ATOM 586 C CA . ASP A 1 73 ? -16.041 5.069 15.470 1.00 91.81 73 ASP A CA 1
ATOM 587 C C . ASP A 1 73 ? -17.433 5.062 14.803 1.00 91.81 73 ASP A C 1
ATOM 589 O O . ASP A 1 73 ? -17.567 4.737 13.622 1.00 91.81 73 ASP A O 1
ATOM 593 N N . LYS A 1 74 ? -18.483 5.529 15.499 1.00 91.81 74 LYS A N 1
ATOM 594 C CA . LYS A 1 74 ? -19.826 5.681 14.900 1.00 91.81 74 LYS A CA 1
ATOM 595 C C . LYS A 1 74 ? -19.846 6.670 13.731 1.00 91.81 74 LYS A C 1
ATOM 597 O O . LYS A 1 74 ? -20.365 6.330 12.669 1.00 91.81 74 LYS A O 1
ATOM 602 N N . SER A 1 75 ? -19.292 7.866 13.919 1.00 92.50 75 SER A N 1
ATOM 603 C CA . SER A 1 75 ? -19.268 8.904 12.883 1.00 92.50 75 SER A CA 1
ATOM 604 C C . SER A 1 75 ? -18.410 8.475 11.696 1.00 92.50 75 SER A C 1
ATOM 606 O O . SER A 1 75 ? -18.825 8.625 10.550 1.00 92.50 75 SER A O 1
ATOM 608 N N . PHE A 1 76 ? -17.252 7.868 11.965 1.00 90.81 76 PHE A N 1
ATOM 609 C CA . PHE A 1 76 ? -16.355 7.359 10.932 1.00 90.81 76 PHE A CA 1
ATOM 610 C C . PHE A 1 76 ? -17.028 6.286 10.065 1.00 90.81 76 PHE A C 1
ATOM 612 O O . PHE A 1 76 ? -17.005 6.384 8.839 1.00 90.81 76 PHE A O 1
ATOM 619 N N . ARG A 1 77 ? -17.704 5.303 10.678 1.00 93.12 77 ARG A N 1
ATOM 620 C CA . ARG A 1 77 ? -18.452 4.276 9.934 1.00 93.12 77 ARG A CA 1
ATOM 621 C C . ARG A 1 77 ? -19.581 4.852 9.088 1.00 93.12 77 ARG A C 1
ATOM 623 O O . ARG A 1 77 ? -19.790 4.380 7.974 1.00 93.12 77 ARG A O 1
ATOM 630 N N . LEU A 1 78 ? -20.298 5.856 9.593 1.00 96.06 78 LEU A N 1
ATOM 631 C CA . LEU A 1 78 ? -21.374 6.502 8.841 1.00 96.06 78 LEU A CA 1
ATOM 632 C C . LEU A 1 78 ? -20.827 7.217 7.598 1.00 96.06 78 LEU A C 1
ATOM 634 O O . LEU A 1 78 ? -21.354 7.022 6.506 1.00 96.06 78 LEU A O 1
ATOM 638 N N . ILE A 1 79 ? -19.725 7.959 7.741 1.00 95.81 79 ILE A N 1
ATOM 639 C CA . ILE A 1 79 ? -19.044 8.619 6.618 1.00 95.81 79 ILE A CA 1
ATOM 640 C C . ILE A 1 79 ? -18.557 7.587 5.590 1.00 95.81 79 ILE A C 1
ATOM 642 O O . ILE A 1 79 ? -18.819 7.743 4.399 1.00 95.81 79 ILE A O 1
ATOM 646 N N . MET A 1 80 ? -17.904 6.506 6.034 1.00 93.69 80 MET A N 1
ATOM 647 C CA . MET A 1 80 ? -17.448 5.427 5.146 1.00 93.69 80 MET A CA 1
ATOM 648 C C . MET A 1 80 ? -18.606 4.762 4.389 1.00 93.69 80 MET A C 1
ATOM 650 O O . MET A 1 80 ? -18.485 4.501 3.196 1.00 93.69 80 MET A O 1
ATOM 654 N N . CYS A 1 81 ? -19.741 4.522 5.051 1.00 96.44 81 CYS A N 1
ATOM 655 C CA . CYS A 1 81 ? -20.928 3.949 4.416 1.00 96.44 81 CYS A CA 1
ATOM 656 C C . CYS A 1 81 ? -21.481 4.861 3.310 1.00 96.44 81 CYS A C 1
ATOM 658 O O . CYS A 1 81 ? -21.712 4.408 2.189 1.00 96.44 81 CYS A O 1
ATOM 660 N N . LEU A 1 82 ? -21.620 6.160 3.593 1.00 97.06 82 LEU A N 1
ATOM 661 C CA . LEU A 1 82 ? -22.088 7.140 2.610 1.00 97.06 82 LEU A CA 1
ATOM 662 C C . LEU A 1 82 ? -21.152 7.230 1.397 1.00 97.06 82 LEU A C 1
ATOM 664 O O . LEU A 1 82 ? -21.624 7.271 0.263 1.00 97.06 82 LEU A O 1
ATOM 668 N N . LEU A 1 83 ? -19.835 7.193 1.617 1.00 95.31 83 LEU A N 1
ATOM 669 C CA . LEU A 1 83 ? -18.835 7.183 0.544 1.00 95.31 83 LEU A CA 1
ATOM 670 C C . LEU A 1 83 ? -18.916 5.926 -0.333 1.00 95.31 83 LEU A C 1
ATOM 672 O O . LEU A 1 83 ? -18.725 6.021 -1.545 1.00 95.31 83 LEU A O 1
ATOM 676 N N . LEU A 1 84 ? -19.21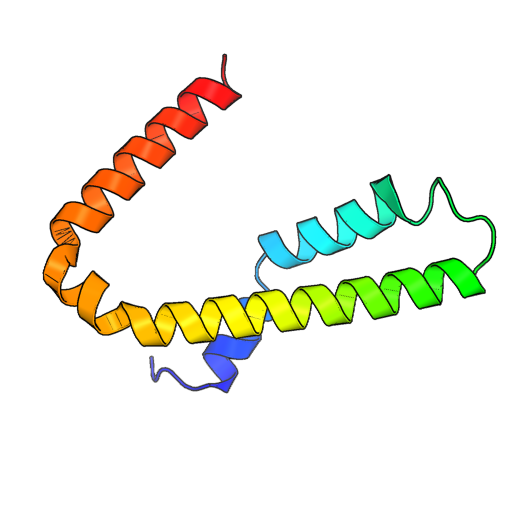4 4.759 0.247 1.00 94.06 84 LEU A N 1
ATOM 677 C CA . LEU A 1 84 ? -19.402 3.520 -0.513 1.00 94.06 84 LEU A CA 1
ATOM 678 C C . LEU A 1 84 ? -20.665 3.572 -1.378 1.00 94.06 84 LEU A C 1
ATOM 680 O O . LEU A 1 84 ? -20.605 3.202 -2.548 1.00 94.06 84 LEU A O 1
ATOM 684 N N . ILE A 1 85 ? -21.778 4.075 -0.834 1.00 95.88 85 ILE A N 1
ATOM 685 C CA . ILE A 1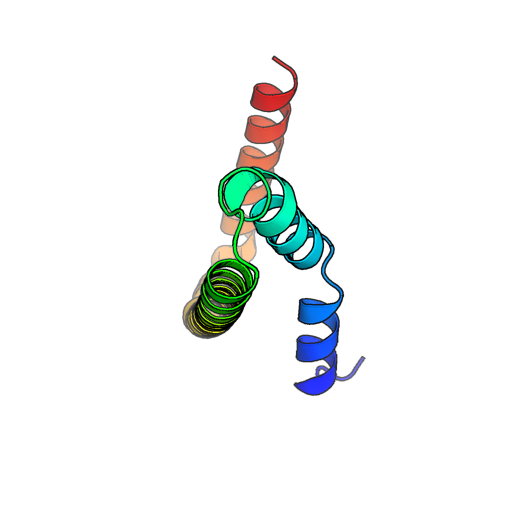 85 ? -23.023 4.276 -1.594 1.00 95.88 85 ILE A CA 1
ATOM 686 C C . ILE A 1 85 ? -22.787 5.262 -2.741 1.00 95.88 85 ILE A C 1
ATOM 688 O O . ILE A 1 85 ? -23.184 4.994 -3.872 1.00 95.88 85 ILE A O 1
ATOM 692 N N . TYR A 1 86 ? -22.094 6.370 -2.466 1.00 96.06 86 TYR A N 1
ATOM 693 C CA . TYR A 1 86 ? -21.717 7.344 -3.485 1.00 96.06 86 TYR A CA 1
ATOM 694 C C . TYR A 1 86 ? -20.851 6.710 -4.581 1.00 96.06 86 TYR A C 1
ATOM 696 O O . TYR A 1 86 ? -21.174 6.837 -5.757 1.00 96.06 86 TYR A O 1
ATOM 704 N N . SER A 1 87 ? -19.806 5.966 -4.202 1.00 93.69 87 SER A N 1
ATOM 705 C CA . SER A 1 87 ? -18.910 5.294 -5.154 1.00 93.69 87 SER A CA 1
ATOM 706 C C . SER A 1 87 ? -19.669 4.310 -6.045 1.00 93.69 87 SER A C 1
ATOM 708 O O . SER A 1 87 ? -19.466 4.290 -7.257 1.00 93.69 87 SER A O 1
ATOM 710 N N . ALA A 1 88 ? -20.584 3.527 -5.465 1.00 94.12 88 ALA A N 1
ATOM 711 C CA . ALA A 1 88 ? -21.447 2.633 -6.227 1.00 94.12 88 ALA A CA 1
ATOM 712 C C . ALA A 1 88 ? -22.303 3.420 -7.231 1.00 94.12 88 ALA A C 1
ATOM 714 O O . ALA A 1 88 ? -22.285 3.102 -8.416 1.00 94.12 88 ALA A O 1
ATOM 715 N N . GLY A 1 89 ? -22.969 4.493 -6.793 1.00 95.25 89 GLY A N 1
ATOM 716 C CA . GLY A 1 89 ? -23.743 5.364 -7.681 1.00 95.25 89 GLY A CA 1
ATOM 717 C C . GLY A 1 89 ? -22.920 5.919 -8.847 1.00 95.25 89 GLY A C 1
ATOM 718 O O . GLY A 1 89 ? -23.378 5.871 -9.979 1.00 95.25 89 GLY A O 1
ATOM 719 N N . THR A 1 90 ? -21.686 6.369 -8.596 1.00 94.94 90 THR A N 1
ATOM 720 C CA . THR A 1 90 ? -20.807 6.912 -9.647 1.00 94.94 90 THR A CA 1
ATOM 721 C C . THR A 1 90 ? -20.265 5.873 -10.623 1.00 94.94 90 THR A C 1
ATOM 723 O O . THR A 1 90 ? -19.952 6.226 -11.749 1.00 94.94 90 THR A O 1
ATOM 726 N N . ILE A 1 91 ? -20.101 4.615 -10.200 1.00 92.06 91 ILE A N 1
ATOM 727 C CA . ILE A 1 91 ? -19.592 3.544 -11.073 1.00 92.06 91 ILE A CA 1
ATOM 728 C C . ILE A 1 91 ? -20.707 2.999 -11.977 1.00 92.06 91 ILE A C 1
ATOM 730 O O . ILE A 1 91 ? -20.427 2.559 -13.088 1.00 92.06 91 ILE A O 1
ATOM 734 N N . PHE A 1 92 ? -21.955 2.990 -11.495 1.00 84.44 92 PHE A N 1
ATOM 735 C CA . PHE A 1 92 ? -23.114 2.459 -12.225 1.00 84.44 92 PHE A CA 1
ATOM 736 C C . PHE A 1 92 ? -23.902 3.514 -13.016 1.00 84.44 92 PHE A C 1
ATOM 738 O O . PHE A 1 92 ? -24.916 3.170 -13.624 1.00 84.44 92 PHE A O 1
ATOM 745 N N . GLN A 1 93 ? -23.456 4.770 -12.999 1.00 58.72 93 GLN A N 1
ATOM 746 C CA . GLN A 1 93 ? -23.967 5.850 -13.841 1.00 58.72 93 GLN A CA 1
ATOM 747 C C . GLN A 1 93 ? -23.077 6.017 -15.073 1.00 58.72 93 GLN A C 1
ATOM 749 O O . GLN A 1 93 ? -23.651 6.166 -16.174 1.00 58.72 93 GLN A O 1
#

Sequence (93 aa):
MQSSFLSGFVLQIINVKSILFYLTVLSAFILPFNESLKFVAIYLALTIFLGWMALLLWSGFGSLFKDFFAKHDKSFRLIMCLLLIYSAGTIFQ

pLDDT: mean 89.45, std 8.12, range [46.19, 97.06]

Foldseek 3Di:
DDDDPVVVVVCVVPPPVLVVVLVCCLPVPQVVVDPDPVSSVVVSVVVVVVSVVVVVVVVVVCVVCVVVCVVVVVVVVVVVVVVVVVVVVVVVD

Organism: NCBI:txid1349754

Secondary structure (DSSP, 8-state):
----HHHHHHHHHT-HHHHHHHHHIIIIIIGGG---HHHHHHHHHHHHHHHHHHHHHHHHHHHHTHHHHHHTHHHHHHHHHHHHHHHHHHH--

Radius of gyration: 17.81 Å; chains: 1; bounding box: 40×24×45 Å